Protein AF-A0A4Q4BW44-F1 (afdb_monomer_lite)

Structure (mmCIF, N/CA/C/O backbone):
data_AF-A0A4Q4BW44-F1
#
_entry.id   AF-A0A4Q4BW44-F1
#
loop_
_atom_site.group_PDB
_atom_site.id
_atom_site.type_symbol
_atom_site.label_atom_id
_atom_site.label_alt_id
_atom_site.label_comp_id
_atom_site.label_asym_id
_atom_site.label_entity_id
_atom_site.label_seq_id
_atom_site.pdbx_PDB_ins_code
_atom_site.Cartn_x
_atom_site.Cartn_y
_atom_site.Cartn_z
_atom_site.occupancy
_atom_site.B_iso_or_equiv
_atom_site.auth_seq_id
_atom_site.auth_comp_id
_atom_site.auth_asym_id
_atom_site.auth_atom_id
_atom_site.pdbx_PDB_model_num
ATOM 1 N N . MET A 1 1 ? 26.114 -5.543 -95.816 1.00 36.97 1 MET A N 1
ATOM 2 C CA . MET A 1 1 ? 25.046 -4.959 -94.975 1.00 36.97 1 MET A CA 1
ATOM 3 C C . MET A 1 1 ? 25.503 -5.046 -93.529 1.00 36.97 1 MET A C 1
ATOM 5 O O . MET A 1 1 ? 25.773 -6.148 -93.072 1.00 36.97 1 MET A O 1
ATOM 9 N N . ALA A 1 2 ? 25.691 -3.910 -92.857 1.00 46.28 2 ALA A N 1
ATOM 10 C CA . ALA A 1 2 ? 26.122 -3.846 -91.461 1.00 46.28 2 ALA A CA 1
ATOM 11 C C . ALA A 1 2 ? 24.962 -3.305 -90.617 1.00 46.28 2 ALA A C 1
ATOM 13 O O . ALA A 1 2 ? 24.399 -2.265 -90.949 1.00 46.28 2 ALA A O 1
ATOM 14 N N . PHE A 1 3 ? 24.585 -4.027 -89.562 1.00 47.50 3 PHE A N 1
ATOM 15 C CA . PHE A 1 3 ? 23.590 -3.562 -88.598 1.00 47.50 3 PHE A CA 1
ATOM 16 C C . PHE A 1 3 ? 24.217 -2.475 -87.714 1.00 47.50 3 PHE A C 1
ATOM 18 O O . PHE A 1 3 ? 25.326 -2.692 -87.209 1.00 47.50 3 PHE A O 1
ATOM 25 N N . PRO A 1 4 ? 23.554 -1.327 -87.495 1.00 49.22 4 PRO A N 1
ATOM 26 C CA . PRO A 1 4 ? 24.049 -0.348 -86.544 1.00 49.22 4 PRO A CA 1
ATOM 27 C C . PRO A 1 4 ? 23.982 -0.961 -85.142 1.00 49.22 4 PRO A C 1
ATOM 29 O O . PRO A 1 4 ? 22.953 -1.494 -84.722 1.00 49.22 4 PRO A O 1
ATOM 32 N N . ARG A 1 5 ? 25.108 -0.927 -84.426 1.00 56.66 5 ARG A N 1
ATOM 33 C CA . ARG A 1 5 ? 25.153 -1.285 -83.008 1.00 56.66 5 ARG A CA 1
ATOM 34 C C . ARG A 1 5 ? 24.332 -0.245 -82.245 1.00 56.66 5 ARG A C 1
ATOM 36 O O . ARG A 1 5 ? 24.579 0.945 -82.400 1.00 56.66 5 ARG A O 1
ATOM 43 N N . LEU A 1 6 ? 23.362 -0.693 -81.443 1.00 55.06 6 L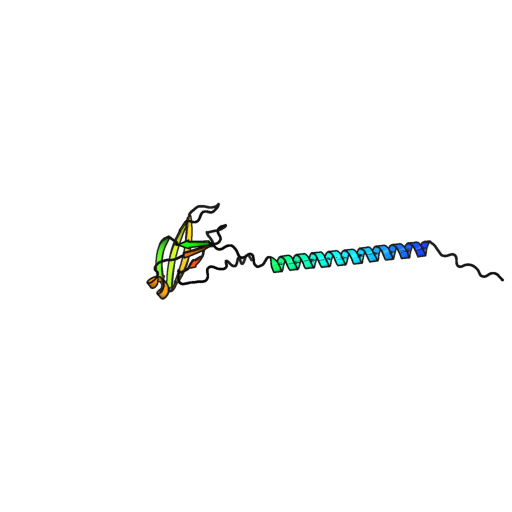EU A N 1
ATOM 44 C CA . LEU A 1 6 ? 22.758 0.154 -80.415 1.00 55.06 6 LEU A CA 1
ATOM 45 C C . LEU A 1 6 ? 23.879 0.561 -79.454 1.00 55.06 6 LEU A C 1
ATOM 47 O O . LEU A 1 6 ? 24.328 -0.261 -78.651 1.00 55.06 6 LEU A O 1
ATOM 51 N N . ASP A 1 7 ? 24.335 1.807 -79.551 1.00 51.91 7 ASP A N 1
ATOM 52 C CA . ASP A 1 7 ? 25.169 2.399 -78.517 1.00 51.91 7 ASP A CA 1
ATOM 53 C C . ASP A 1 7 ? 24.355 2.434 -77.225 1.00 51.91 7 ASP A C 1
ATOM 55 O O . ASP A 1 7 ? 23.276 3.022 -77.124 1.00 51.91 7 ASP A O 1
ATOM 59 N N . ARG A 1 8 ? 24.850 1.685 -76.244 1.00 55.59 8 ARG A N 1
ATOM 60 C CA . ARG A 1 8 ? 24.254 1.546 -74.925 1.00 55.59 8 ARG A CA 1
ATOM 61 C C . ARG A 1 8 ? 24.469 2.863 -74.193 1.00 55.59 8 ARG A C 1
ATOM 63 O O . ARG A 1 8 ? 25.551 3.098 -73.669 1.00 55.59 8 ARG A O 1
ATOM 70 N N . ASP A 1 9 ? 23.444 3.707 -74.204 1.00 55.09 9 ASP A N 1
ATOM 71 C CA . ASP A 1 9 ? 23.471 5.049 -73.629 1.00 55.09 9 ASP A CA 1
ATOM 72 C C . ASP A 1 9 ? 23.837 5.003 -72.121 1.00 55.09 9 ASP A C 1
ATOM 74 O O . ASP A 1 9 ? 23.036 4.538 -71.292 1.00 55.09 9 ASP A O 1
ATOM 78 N N . PRO A 1 10 ? 25.056 5.432 -71.733 1.00 56.19 10 PRO A N 1
ATOM 79 C CA . PRO A 1 10 ? 25.548 5.332 -70.359 1.00 56.19 10 PRO A CA 1
ATOM 80 C C . PRO A 1 10 ? 24.726 6.180 -69.371 1.00 56.19 10 PRO A C 1
ATOM 82 O O . PRO A 1 10 ? 24.697 5.872 -68.172 1.00 56.19 10 PRO A O 1
ATOM 85 N N . ASP A 1 11 ? 23.979 7.177 -69.860 1.00 60.06 11 ASP A N 1
ATOM 86 C CA . ASP A 1 11 ? 23.098 8.023 -69.046 1.00 60.06 11 ASP A CA 1
ATOM 87 C C . ASP A 1 11 ? 21.823 7.306 -68.572 1.00 60.06 11 ASP A C 1
ATOM 89 O O . ASP A 1 11 ? 21.206 7.692 -67.565 1.00 60.06 11 ASP A O 1
ATOM 93 N N . ILE A 1 12 ? 21.411 6.236 -69.257 1.00 58.28 12 ILE A N 1
ATOM 94 C CA . ILE A 1 12 ? 20.269 5.402 -68.855 1.00 58.28 12 ILE A CA 1
ATOM 95 C C . ILE A 1 12 ? 20.710 4.399 -67.780 1.00 58.28 12 ILE A C 1
ATOM 97 O O . ILE A 1 12 ? 20.044 4.238 -66.750 1.00 58.28 12 ILE A O 1
ATOM 101 N N . GLU A 1 13 ? 21.877 3.781 -67.963 1.00 58.38 13 GLU A N 1
ATOM 102 C CA . GLU A 1 13 ? 22.455 2.805 -67.032 1.00 58.38 13 GLU A CA 1
ATOM 103 C C . GLU A 1 13 ? 22.765 3.458 -65.661 1.00 58.38 13 GLU A C 1
ATOM 105 O O . GLU A 1 13 ? 22.468 2.888 -64.601 1.00 58.38 13 GLU A O 1
ATOM 110 N N . GLY A 1 14 ? 23.261 4.704 -65.663 1.00 62.72 14 GLY A N 1
ATOM 111 C CA . GLY A 1 14 ? 23.493 5.505 -64.456 1.00 62.72 14 GLY A CA 1
ATOM 112 C C . GLY A 1 14 ? 22.207 5.853 -63.692 1.00 62.72 14 GLY A C 1
ATOM 113 O O . GLY A 1 14 ? 22.142 5.694 -62.464 1.00 62.72 14 GLY A O 1
ATOM 114 N N . ARG A 1 15 ? 21.139 6.248 -64.402 1.00 61.72 15 ARG A N 1
ATOM 115 C CA . ARG A 1 15 ? 19.825 6.550 -63.799 1.00 61.72 15 ARG A CA 1
ATOM 116 C C . ARG A 1 15 ? 19.177 5.323 -63.155 1.00 61.72 15 ARG A C 1
ATOM 118 O O . ARG A 1 15 ? 18.622 5.435 -62.057 1.00 61.72 15 ARG A O 1
ATOM 125 N N . ILE A 1 16 ? 19.285 4.148 -63.776 1.00 64.94 16 ILE A N 1
ATOM 126 C CA . ILE A 1 16 ? 18.725 2.895 -63.242 1.00 64.94 16 ILE A CA 1
ATOM 127 C C . ILE A 1 16 ? 19.465 2.459 -61.968 1.00 64.94 16 ILE A C 1
ATOM 129 O O . ILE A 1 16 ? 18.822 2.092 -60.977 1.00 64.94 16 IL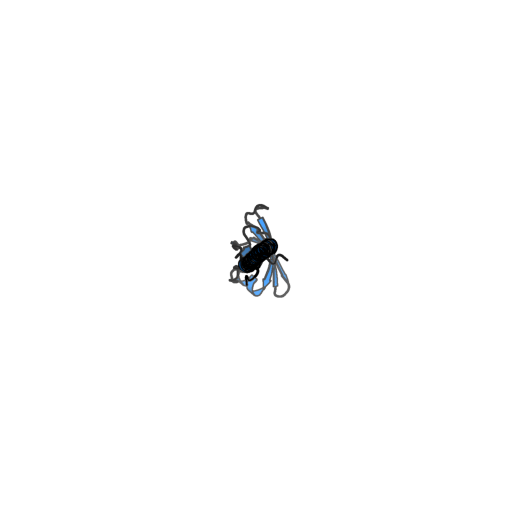E A O 1
ATOM 133 N N . ARG A 1 17 ? 20.803 2.553 -61.940 1.00 65.62 17 ARG A N 1
ATOM 134 C CA . ARG A 1 17 ? 21.598 2.239 -60.736 1.00 65.62 17 ARG A CA 1
ATOM 135 C C . ARG A 1 17 ? 21.275 3.174 -59.571 1.00 65.62 17 ARG A C 1
ATOM 137 O O . ARG A 1 17 ? 21.137 2.707 -58.439 1.00 65.62 17 ARG A O 1
ATOM 144 N N . ARG A 1 18 ? 21.095 4.474 -59.839 1.00 68.81 18 ARG A N 1
ATOM 145 C CA . ARG A 1 18 ? 20.740 5.467 -58.810 1.00 68.81 18 ARG A CA 1
ATOM 146 C C . ARG A 1 18 ? 19.359 5.191 -58.212 1.00 68.81 18 ARG A C 1
ATOM 148 O O . ARG A 1 18 ? 19.226 5.166 -56.991 1.00 68.81 18 ARG A O 1
ATOM 155 N N . ARG A 1 19 ? 18.360 4.877 -59.048 1.00 72.38 19 ARG A N 1
ATOM 156 C CA . ARG A 1 19 ? 17.011 4.496 -58.587 1.00 72.38 19 ARG A CA 1
ATOM 157 C C . ARG A 1 19 ? 17.011 3.212 -57.754 1.00 72.38 19 ARG A C 1
ATOM 159 O O . ARG A 1 19 ? 16.332 3.165 -56.732 1.00 72.38 19 ARG A O 1
ATOM 166 N N . ARG A 1 20 ? 17.801 2.195 -58.128 1.00 72.81 20 ARG A N 1
ATOM 167 C CA . ARG A 1 20 ? 17.943 0.967 -57.319 1.00 72.81 20 ARG A CA 1
ATOM 168 C C . ARG A 1 20 ? 18.580 1.238 -55.955 1.00 72.81 20 ARG A C 1
ATOM 170 O O . ARG A 1 20 ? 18.088 0.712 -54.963 1.00 72.81 20 ARG A O 1
ATOM 177 N N . ARG A 1 21 ? 19.620 2.081 -55.882 1.00 73.44 21 ARG A N 1
ATOM 178 C CA . ARG A 1 21 ? 20.227 2.475 -54.595 1.00 73.44 21 ARG A CA 1
ATOM 179 C C . ARG A 1 21 ? 19.230 3.198 -53.696 1.00 73.44 21 ARG A C 1
ATOM 181 O O . ARG A 1 21 ? 19.083 2.805 -52.548 1.00 73.44 21 ARG A O 1
ATOM 188 N N . ILE A 1 22 ? 18.512 4.191 -54.225 1.00 77.38 22 ILE A N 1
ATOM 189 C CA . ILE A 1 22 ? 17.507 4.943 -53.456 1.00 77.38 22 ILE A CA 1
ATOM 190 C C . ILE A 1 22 ? 16.416 4.003 -52.936 1.00 77.38 22 ILE A C 1
ATOM 192 O O . ILE A 1 22 ? 16.077 4.052 -51.759 1.00 77.38 22 ILE A O 1
ATOM 196 N N . ARG A 1 23 ? 15.916 3.088 -53.777 1.00 78.75 23 ARG A N 1
ATOM 197 C CA . ARG A 1 23 ? 14.901 2.112 -53.364 1.00 78.75 23 ARG A CA 1
ATOM 198 C C . ARG A 1 23 ? 15.395 1.201 -52.239 1.00 78.75 23 ARG A C 1
ATOM 200 O O . ARG A 1 23 ? 14.661 0.975 -51.287 1.00 78.75 23 ARG A O 1
ATOM 207 N N . ASN A 1 24 ? 16.627 0.705 -52.324 1.00 80.81 24 ASN A N 1
ATOM 208 C CA . ASN A 1 24 ? 17.186 -0.163 -51.287 1.00 80.81 24 ASN A CA 1
ATOM 209 C C . ASN A 1 24 ? 17.407 0.589 -49.964 1.00 80.81 24 ASN A C 1
ATOM 211 O O . ASN A 1 24 ? 17.147 0.028 -48.904 1.00 80.81 24 ASN A O 1
ATOM 215 N N . VAL A 1 25 ? 17.824 1.859 -50.025 1.00 81.75 25 VAL A N 1
ATOM 216 C CA . VAL A 1 25 ? 17.946 2.721 -48.837 1.00 81.75 25 VAL A CA 1
ATOM 217 C C . VAL A 1 25 ? 16.577 2.975 -48.203 1.00 81.75 25 VAL A C 1
ATOM 219 O O . VAL A 1 25 ? 16.447 2.856 -46.990 1.00 81.75 25 VAL A O 1
ATOM 222 N N . LEU A 1 26 ? 15.545 3.248 -49.008 1.00 83.50 26 LEU A N 1
ATOM 223 C CA . LEU A 1 26 ? 14.179 3.440 -48.511 1.00 83.50 26 LEU A CA 1
ATOM 224 C C . LEU A 1 26 ? 13.622 2.174 -47.849 1.00 83.50 26 LEU A C 1
ATOM 226 O O . LEU A 1 26 ? 13.070 2.257 -46.759 1.00 83.50 26 LEU A O 1
ATOM 230 N N . ILE A 1 27 ? 13.811 1.000 -48.460 1.00 85.38 27 ILE A N 1
ATOM 231 C CA . ILE A 1 27 ? 13.377 -0.279 -47.874 1.00 85.38 27 ILE A CA 1
ATOM 232 C C . ILE A 1 27 ? 14.094 -0.532 -46.540 1.00 85.38 27 ILE A C 1
ATOM 234 O O . ILE A 1 27 ? 13.450 -0.902 -45.560 1.00 85.38 27 ILE A O 1
ATOM 238 N N . GLY A 1 28 ? 15.408 -0.291 -46.481 1.00 85.12 28 GLY A N 1
ATOM 239 C CA . GLY A 1 28 ? 16.182 -0.426 -45.246 1.00 85.12 28 GLY A CA 1
ATOM 240 C C . GLY A 1 28 ? 15.714 0.527 -44.144 1.00 85.12 28 GLY A C 1
ATOM 241 O O . GLY A 1 28 ? 15.572 0.113 -42.997 1.00 85.12 28 GLY A O 1
ATOM 242 N N . ALA A 1 29 ? 15.410 1.780 -44.493 1.00 85.44 29 ALA A N 1
ATOM 243 C CA . ALA A 1 29 ? 14.899 2.768 -43.548 1.00 85.44 29 ALA A CA 1
ATOM 244 C C . ALA A 1 29 ? 13.517 2.382 -42.998 1.00 85.44 29 ALA A C 1
ATOM 246 O O . ALA A 1 29 ? 13.298 2.463 -41.792 1.00 85.44 29 ALA A O 1
ATOM 247 N N . VAL A 1 30 ? 12.605 1.905 -43.853 1.00 88.50 30 VAL A N 1
ATOM 248 C CA . VAL A 1 30 ? 11.275 1.441 -43.422 1.00 88.50 30 VAL A CA 1
ATOM 249 C C . VAL A 1 30 ? 11.397 0.248 -42.474 1.00 88.50 30 VAL A C 1
ATOM 251 O O . VAL A 1 30 ? 10.776 0.255 -41.414 1.00 88.50 30 VAL A O 1
ATOM 254 N N . LEU A 1 31 ? 12.248 -0.732 -42.799 1.00 87.88 31 LEU A N 1
ATOM 255 C CA . LEU A 1 31 ? 12.503 -1.874 -41.916 1.00 87.88 31 LEU A CA 1
ATOM 256 C C . LEU A 1 31 ? 13.051 -1.425 -40.555 1.00 8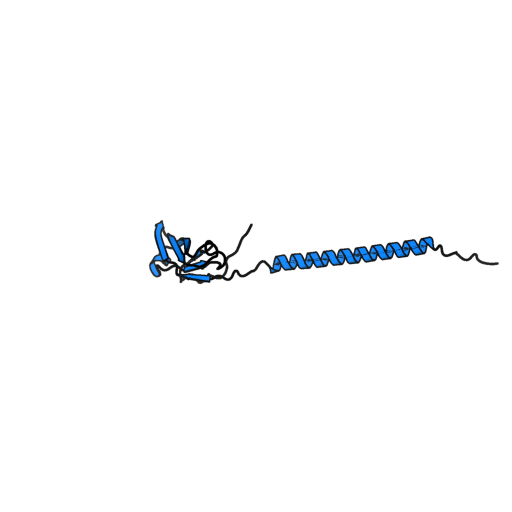7.88 31 LEU A C 1
ATOM 258 O O . LEU A 1 31 ? 12.545 -1.859 -39.521 1.00 87.88 31 LEU A O 1
ATOM 262 N N . ALA A 1 32 ? 14.017 -0.505 -40.535 1.00 86.25 32 ALA A N 1
ATOM 263 C CA . ALA A 1 32 ? 14.564 0.030 -39.291 1.00 86.25 32 ALA A CA 1
ATOM 264 C C . ALA A 1 32 ? 13.488 0.719 -38.433 1.00 86.25 32 ALA A C 1
ATOM 266 O O . ALA A 1 32 ? 13.397 0.442 -37.238 1.00 86.25 32 ALA A O 1
ATOM 267 N N . VAL A 1 33 ? 12.628 1.548 -39.035 1.00 88.75 33 VAL A N 1
ATOM 268 C CA . VAL A 1 33 ? 11.524 2.212 -38.321 1.00 88.75 33 VAL A CA 1
ATOM 269 C C . VAL A 1 33 ? 10.537 1.190 -37.758 1.00 88.75 33 VAL A C 1
ATOM 271 O O . VAL A 1 33 ? 10.150 1.309 -36.600 1.00 88.75 33 VAL A O 1
ATOM 274 N N . THR A 1 34 ? 10.173 0.153 -38.521 1.00 84.75 34 THR A N 1
ATOM 275 C CA . THR A 1 34 ? 9.257 -0.891 -38.026 1.00 84.75 34 THR A CA 1
ATOM 276 C C . THR A 1 34 ? 9.835 -1.685 -36.857 1.00 84.75 34 THR A C 1
ATOM 278 O O . THR A 1 34 ? 9.114 -1.978 -35.907 1.00 84.75 34 THR A O 1
ATOM 281 N N . VAL A 1 35 ? 11.138 -1.983 -36.878 1.00 88.06 35 VAL A N 1
ATOM 282 C CA . VAL A 1 35 ? 11.810 -2.679 -35.773 1.00 88.06 35 VAL A CA 1
ATOM 283 C C . VAL A 1 35 ? 11.881 -1.785 -34.537 1.00 88.06 35 VAL A C 1
ATOM 285 O O . VAL A 1 35 ? 11.570 -2.244 -33.443 1.00 88.06 35 VAL A O 1
ATOM 288 N N . ILE A 1 36 ? 12.234 -0.505 -34.694 1.00 85.62 36 ILE A N 1
ATOM 289 C CA . ILE A 1 36 ? 12.287 0.447 -33.574 1.00 85.62 36 ILE A CA 1
ATOM 290 C C . ILE A 1 36 ? 10.900 0.627 -32.958 1.00 85.62 36 ILE A C 1
ATOM 292 O O . ILE A 1 36 ? 10.770 0.529 -31.740 1.00 85.62 36 ILE A O 1
ATOM 296 N N . ALA A 1 37 ? 9.870 0.829 -33.785 1.00 82.69 37 ALA A N 1
ATOM 297 C CA . ALA A 1 37 ? 8.493 0.941 -33.322 1.00 82.69 37 ALA A CA 1
ATOM 298 C C . ALA A 1 37 ? 8.066 -0.330 -32.578 1.00 82.69 37 ALA A C 1
ATOM 300 O O . ALA A 1 37 ? 7.604 -0.238 -31.448 1.00 82.69 37 ALA A O 1
ATOM 301 N N . GLY A 1 38 ? 8.320 -1.516 -33.142 1.00 82.06 38 GLY A N 1
ATOM 302 C CA . GLY A 1 38 ? 8.006 -2.791 -32.494 1.00 82.06 38 GLY A CA 1
ATOM 303 C C . GLY A 1 38 ? 8.712 -2.978 -31.148 1.00 82.06 38 GLY A C 1
ATOM 304 O O . GLY A 1 38 ? 8.082 -3.388 -30.177 1.00 82.06 38 GLY A O 1
ATOM 305 N N . VAL A 1 39 ? 9.996 -2.619 -31.050 1.00 84.19 39 VAL A N 1
ATOM 306 C CA . VAL A 1 39 ? 10.756 -2.674 -29.789 1.00 84.19 39 VAL A CA 1
ATOM 307 C C . VAL A 1 39 ? 10.225 -1.663 -28.773 1.00 84.19 39 VAL A C 1
ATOM 309 O O . VAL A 1 39 ? 10.142 -1.988 -27.591 1.00 84.19 39 VAL A O 1
ATOM 312 N N . GLN A 1 40 ? 9.844 -0.458 -29.202 1.00 79.56 40 GLN A N 1
ATOM 313 C CA . GLN A 1 40 ? 9.244 0.547 -28.321 1.00 79.56 40 GLN A CA 1
ATOM 314 C C . GLN A 1 40 ? 7.875 0.100 -27.807 1.00 79.56 40 GLN A C 1
ATOM 316 O O . GLN A 1 40 ? 7.630 0.176 -26.607 1.00 79.56 40 GLN A O 1
ATOM 321 N N . THR A 1 41 ? 7.009 -0.430 -28.675 1.00 77.94 41 THR A N 1
ATOM 322 C CA . THR A 1 41 ? 5.705 -0.965 -28.265 1.00 77.94 41 THR A CA 1
ATOM 323 C C . THR A 1 41 ? 5.879 -2.144 -27.315 1.00 77.94 41 THR A C 1
ATOM 325 O O . THR A 1 41 ? 5.216 -2.201 -26.286 1.00 77.94 41 THR A O 1
ATOM 328 N N . TRP A 1 42 ? 6.816 -3.053 -27.603 1.00 73.69 42 TRP A N 1
ATOM 329 C CA . TRP A 1 42 ? 7.100 -4.184 -26.725 1.00 73.69 42 TRP A CA 1
ATOM 330 C C . TRP A 1 42 ? 7.642 -3.735 -25.370 1.00 73.69 42 TRP A C 1
ATOM 332 O O . TRP A 1 42 ? 7.184 -4.235 -24.348 1.00 73.69 42 TRP A O 1
ATOM 342 N N . ARG A 1 43 ? 8.548 -2.752 -25.330 1.00 70.19 43 ARG A N 1
ATOM 343 C CA . ARG A 1 43 ? 9.008 -2.149 -24.071 1.00 70.19 43 ARG A CA 1
ATOM 344 C C . ARG A 1 43 ? 7.864 -1.510 -23.296 1.00 70.19 43 ARG A C 1
ATOM 346 O O . ARG A 1 43 ? 7.766 -1.778 -22.112 1.00 70.19 43 ARG A O 1
ATOM 353 N N . ASN A 1 44 ? 6.983 -0.744 -23.932 1.00 64.56 44 ASN A N 1
ATOM 354 C CA . ASN A 1 44 ? 5.852 -0.122 -23.238 1.00 64.56 44 ASN A CA 1
ATOM 355 C C . ASN A 1 44 ? 4.878 -1.166 -22.663 1.00 64.56 44 ASN A C 1
ATOM 357 O O . ASN A 1 44 ? 4.469 -1.036 -21.519 1.00 64.56 44 ASN A O 1
ATOM 361 N N . VAL A 1 45 ? 4.577 -2.235 -23.410 1.00 62.06 45 VAL A N 1
ATOM 362 C CA . VAL A 1 45 ? 3.683 -3.318 -22.949 1.00 62.06 45 VAL A CA 1
ATOM 363 C C . VAL A 1 45 ? 4.331 -4.178 -21.856 1.00 62.06 45 VAL A C 1
ATOM 365 O O . VAL A 1 45 ? 3.656 -4.658 -20.952 1.00 62.06 45 VAL A O 1
ATOM 368 N N . THR A 1 46 ? 5.647 -4.399 -21.918 1.00 57.34 46 THR A N 1
ATOM 369 C CA . THR A 1 46 ? 6.369 -5.218 -20.925 1.00 57.34 46 THR A CA 1
ATOM 370 C C . THR A 1 46 ? 6.788 -4.440 -19.677 1.00 57.34 46 THR A C 1
ATOM 372 O O . THR A 1 46 ? 6.903 -5.042 -18.612 1.00 57.34 46 THR A O 1
ATOM 375 N N . HIS A 1 47 ? 6.972 -3.119 -19.761 1.00 51.25 47 HIS A N 1
ATOM 376 C CA . HIS A 1 47 ? 7.252 -2.268 -18.599 1.00 51.25 47 HIS A CA 1
ATOM 377 C C . HIS A 1 47 ? 6.028 -2.029 -17.703 1.00 51.25 47 HIS A C 1
ATOM 379 O O . HIS A 1 47 ? 6.189 -1.536 -16.588 1.00 51.25 47 HIS A O 1
ATOM 385 N N . GLU A 1 48 ? 4.826 -2.424 -18.127 1.00 47.19 48 GLU A N 1
ATOM 386 C CA . GLU A 1 48 ? 3.580 -2.180 -17.391 1.00 47.19 48 GLU A CA 1
ATOM 387 C C . GLU A 1 48 ? 3.333 -3.131 -16.203 1.00 47.19 48 GLU A C 1
ATOM 389 O O . GLU A 1 48 ? 2.259 -3.144 -15.611 1.00 47.19 48 GLU A O 1
ATOM 394 N N . LYS A 1 49 ? 4.325 -3.923 -15.789 1.00 45.81 49 LYS A N 1
ATOM 395 C CA . LYS A 1 49 ? 4.268 -4.671 -14.522 1.00 45.81 49 LYS A CA 1
ATOM 396 C C . LYS A 1 49 ? 5.597 -4.609 -13.789 1.00 45.81 49 LYS A C 1
ATOM 398 O O . LYS A 1 49 ? 6.187 -5.633 -13.455 1.00 45.81 49 LYS A O 1
ATOM 403 N N . SER A 1 50 ? 6.073 -3.396 -13.512 1.00 44.47 50 SER A N 1
ATOM 404 C CA . SER A 1 50 ? 6.954 -3.226 -12.361 1.00 44.47 50 SER A CA 1
ATOM 405 C C . SER A 1 50 ? 6.125 -3.581 -11.131 1.00 44.47 50 SER A C 1
ATOM 407 O O . SER A 1 50 ? 5.349 -2.760 -10.653 1.00 44.47 50 SER A O 1
ATOM 409 N N . THR A 1 51 ? 6.241 -4.821 -10.653 1.00 48.50 51 THR A N 1
ATOM 410 C CA . THR A 1 51 ? 5.818 -5.203 -9.306 1.00 48.50 51 THR A CA 1
ATOM 411 C C . THR A 1 51 ? 6.562 -4.279 -8.354 1.00 48.50 51 THR A C 1
ATOM 413 O O . THR A 1 51 ? 7.722 -4.531 -8.025 1.00 48.50 51 THR A O 1
ATOM 416 N N . ALA A 1 52 ? 5.952 -3.145 -8.003 1.00 56.78 52 ALA A N 1
ATOM 417 C CA . ALA A 1 52 ? 6.494 -2.251 -7.000 1.00 56.78 52 ALA A CA 1
ATOM 418 C C . ALA A 1 52 ? 6.704 -3.116 -5.760 1.00 56.78 52 ALA A C 1
ATOM 420 O O . ALA A 1 52 ? 5.749 -3.712 -5.266 1.00 56.78 52 ALA A O 1
ATOM 421 N N . HIS A 1 53 ? 7.956 -3.283 -5.331 1.00 61.44 53 HIS A N 1
ATOM 422 C CA . HIS A 1 53 ? 8.256 -4.044 -4.129 1.00 61.44 53 HIS A CA 1
ATOM 423 C C . HIS A 1 53 ? 7.444 -3.433 -2.991 1.00 61.44 53 HIS A C 1
ATOM 425 O O . HIS A 1 53 ? 7.695 -2.295 -2.612 1.00 61.44 53 HIS A O 1
ATOM 431 N N . VAL A 1 54 ? 6.439 -4.156 -2.505 1.00 76.44 54 VAL A N 1
ATOM 432 C CA . VAL A 1 54 ? 5.590 -3.702 -1.409 1.00 76.44 54 VAL A CA 1
ATOM 433 C C . VAL A 1 54 ? 6.236 -4.149 -0.109 1.00 76.44 54 VAL A C 1
ATOM 435 O O . VAL A 1 54 ? 6.541 -5.329 0.062 1.00 76.44 54 VAL A O 1
ATOM 438 N N . ALA A 1 55 ? 6.472 -3.207 0.800 1.00 82.00 55 ALA A N 1
ATOM 439 C CA . ALA A 1 55 ? 6.815 -3.521 2.177 1.00 82.00 55 ALA A CA 1
ATOM 440 C C . ALA A 1 55 ? 5.544 -3.536 3.028 1.00 82.00 55 ALA A C 1
ATOM 442 O O . ALA A 1 55 ? 4.610 -2.769 2.790 1.00 82.00 55 ALA A O 1
ATOM 443 N N . THR A 1 56 ? 5.535 -4.395 4.044 1.00 85.88 56 THR A N 1
ATOM 444 C CA . THR A 1 56 ? 4.446 -4.489 5.018 1.00 85.88 56 THR A CA 1
ATOM 445 C C . THR A 1 56 ? 4.996 -4.224 6.408 1.00 85.88 56 THR A C 1
ATOM 447 O O . THR A 1 56 ? 6.007 -4.809 6.803 1.00 85.88 56 THR A O 1
ATOM 450 N N . LYS A 1 57 ? 4.338 -3.346 7.169 1.00 88.56 57 LYS A N 1
ATOM 451 C CA . LYS A 1 57 ? 4.725 -3.044 8.551 1.00 88.56 57 LYS A CA 1
ATOM 452 C C . LYS A 1 57 ? 3.506 -2.745 9.415 1.00 88.56 57 LYS A C 1
ATOM 454 O O . LYS A 1 57 ? 2.570 -2.092 8.967 1.00 88.56 57 LYS A O 1
ATOM 459 N N . THR A 1 58 ? 3.528 -3.184 10.671 1.00 90.25 58 THR A N 1
ATOM 460 C CA . THR A 1 58 ? 2.513 -2.798 11.661 1.00 90.25 58 THR A CA 1
ATOM 461 C C . THR A 1 58 ? 2.555 -1.294 11.913 1.00 90.25 58 THR A C 1
ATOM 463 O O . THR A 1 58 ? 3.634 -0.732 12.109 1.00 90.25 58 THR A O 1
ATOM 466 N N . VAL A 1 59 ? 1.386 -0.658 11.934 1.00 92.69 59 VAL A N 1
ATOM 467 C CA . VAL A 1 59 ? 1.250 0.777 12.216 1.00 92.69 59 VAL A CA 1
ATOM 468 C C . VAL A 1 59 ? 0.836 1.039 13.658 1.00 92.69 59 VAL A C 1
ATOM 470 O O . VAL A 1 59 ? 0.232 0.190 14.316 1.00 92.69 59 VAL A O 1
ATOM 473 N N . THR A 1 60 ? 1.115 2.249 14.135 1.00 94.19 60 THR A N 1
ATOM 474 C CA . THR A 1 60 ? 0.618 2.736 15.426 1.00 94.19 60 THR A CA 1
ATOM 475 C C . THR A 1 60 ? -0.655 3.537 15.204 1.00 94.19 60 THR A C 1
ATOM 477 O O . THR A 1 60 ? -0.624 4.580 14.561 1.00 94.19 60 THR A O 1
ATOM 480 N N . VAL A 1 61 ? -1.788 3.080 15.729 1.00 93.25 61 VAL A N 1
ATOM 481 C CA . VAL A 1 61 ? -3.065 3.790 15.567 1.00 93.25 61 VAL A CA 1
ATOM 482 C C . VAL A 1 61 ? -3.049 5.091 16.371 1.00 93.25 61 VAL A C 1
ATOM 484 O O . VAL A 1 61 ? -2.785 5.075 17.571 1.00 93.25 61 VAL A O 1
ATOM 487 N N . ILE A 1 62 ? -3.345 6.207 15.704 1.00 95.25 62 ILE A N 1
ATOM 488 C CA . ILE A 1 62 ? -3.446 7.542 16.306 1.00 95.25 62 ILE A CA 1
ATOM 489 C C . ILE A 1 62 ? -4.891 7.790 16.743 1.00 95.25 62 ILE A C 1
ATOM 491 O O . ILE A 1 62 ? -5.143 8.188 17.879 1.00 95.25 62 ILE A O 1
ATOM 495 N N . SER A 1 63 ? -5.850 7.536 15.850 1.00 94.69 63 SER A N 1
ATOM 496 C CA . SER A 1 63 ? -7.277 7.670 16.133 1.00 94.69 63 SER A CA 1
ATOM 497 C C . SER A 1 63 ? -8.093 6.641 15.359 1.00 94.69 63 SER A C 1
ATOM 499 O O . SER A 1 63 ? -7.716 6.222 14.268 1.00 94.69 63 SER A O 1
ATOM 501 N N . ALA A 1 64 ? -9.218 6.226 15.938 1.00 93.31 64 ALA A N 1
ATOM 502 C CA . ALA A 1 64 ? -10.184 5.344 15.298 1.00 93.31 64 ALA A CA 1
ATOM 503 C C . ALA A 1 64 ? -11.599 5.807 15.660 1.00 93.31 64 ALA A C 1
ATOM 505 O O . ALA A 1 64 ? -11.952 5.874 16.838 1.00 93.31 64 ALA A O 1
ATOM 506 N N . GLU A 1 65 ? -12.405 6.131 14.655 1.00 95.62 65 GLU A N 1
ATOM 507 C CA . GLU A 1 65 ? -13.773 6.620 14.810 1.00 95.62 65 GLU A CA 1
ATOM 508 C C . GLU A 1 65 ? -14.731 5.688 14.066 1.00 95.62 65 GLU A C 1
ATOM 510 O O . GLU A 1 65 ? -14.604 5.476 12.860 1.00 95.62 65 GLU A O 1
ATOM 515 N N . ARG A 1 66 ? -15.710 5.121 14.777 1.00 92.50 66 ARG A N 1
ATOM 516 C CA . ARG A 1 66 ? -16.743 4.292 14.147 1.00 92.50 66 ARG A CA 1
ATOM 517 C C . ARG A 1 66 ? -17.790 5.180 13.476 1.00 92.50 66 ARG A C 1
ATOM 519 O O . ARG A 1 66 ? -18.369 6.041 14.133 1.00 92.50 66 ARG A O 1
ATOM 526 N N . LYS A 1 67 ? -18.091 4.901 12.207 1.00 93.50 67 LYS A N 1
ATOM 527 C CA . LYS A 1 67 ? -19.183 5.513 11.440 1.00 93.50 67 LYS A CA 1
ATOM 528 C C . LYS A 1 67 ? -19.993 4.408 10.769 1.00 93.50 67 LYS A C 1
ATOM 530 O O . LYS A 1 67 ? -19.574 3.839 9.770 1.00 93.50 67 LYS A O 1
ATOM 535 N N . GLY A 1 68 ? -21.150 4.087 11.349 1.00 92.44 68 GLY A N 1
ATOM 536 C CA . GLY A 1 68 ? -21.975 2.969 10.887 1.00 92.44 68 GLY A CA 1
ATOM 537 C C . GLY A 1 68 ? -21.250 1.629 11.039 1.00 92.44 68 GLY A C 1
ATOM 538 O O . GLY A 1 68 ? -20.765 1.310 12.129 1.00 92.44 68 GLY A O 1
ATOM 539 N N . ASP A 1 69 ? -21.172 0.881 9.940 1.00 93.25 69 ASP A N 1
ATOM 540 C CA . ASP A 1 69 ? -20.526 -0.434 9.872 1.00 93.25 69 ASP A CA 1
ATOM 541 C C . ASP A 1 69 ? -19.015 -0.364 9.615 1.00 93.25 69 ASP A C 1
ATOM 543 O O . ASP A 1 69 ? -18.346 -1.398 9.612 1.00 93.25 69 ASP A O 1
ATOM 547 N N . ASP A 1 70 ? -18.464 0.843 9.492 1.00 93.56 70 ASP A N 1
ATOM 548 C CA . ASP A 1 70 ? -17.054 1.087 9.220 1.00 93.56 70 ASP A CA 1
ATOM 549 C C . ASP A 1 70 ? -16.359 1.831 10.368 1.00 93.56 70 ASP A C 1
ATOM 551 O O . ASP A 1 70 ? -16.971 2.492 11.215 1.00 93.56 70 ASP A O 1
ATOM 555 N N . VAL A 1 71 ? -15.035 1.717 10.408 1.00 93.31 71 VAL A N 1
ATOM 556 C CA . VAL A 1 71 ? -14.148 2.437 11.319 1.00 93.31 71 VAL A CA 1
ATOM 557 C C . VAL A 1 71 ? -13.142 3.210 10.482 1.00 93.31 71 VAL A C 1
ATOM 559 O O . VAL A 1 71 ? -12.334 2.626 9.762 1.00 93.31 71 VAL A O 1
ATOM 562 N N . HIS A 1 72 ? -13.187 4.532 10.596 1.00 94.88 72 HIS A N 1
ATOM 563 C CA . HIS A 1 72 ? -12.186 5.423 10.027 1.00 94.88 72 HIS A CA 1
ATOM 564 C C . HIS A 1 72 ? -10.991 5.459 10.964 1.00 94.88 72 HIS A C 1
ATOM 566 O O . HIS A 1 72 ? -11.143 5.764 12.148 1.00 94.88 72 HIS A O 1
ATOM 572 N N . VAL A 1 73 ? -9.810 5.145 10.451 1.00 94.19 73 VAL A N 1
ATOM 573 C CA . VAL A 1 73 ? -8.591 5.041 11.244 1.00 94.19 73 VAL A CA 1
ATOM 574 C C . VAL A 1 73 ? -7.536 5.975 10.676 1.00 94.19 73 VAL A C 1
ATOM 576 O O . VAL A 1 73 ? -7.296 5.985 9.471 1.00 94.19 73 VAL A O 1
ATOM 579 N N . ARG A 1 74 ? -6.884 6.731 11.561 1.00 94.75 74 ARG A N 1
ATOM 580 C CA . ARG A 1 74 ? -5.634 7.441 11.276 1.00 94.75 74 ARG A CA 1
ATOM 581 C C . ARG A 1 74 ? -4.520 6.717 12.012 1.00 94.75 74 ARG A C 1
ATOM 583 O O . ARG A 1 74 ? -4.644 6.438 13.210 1.00 94.75 74 ARG A O 1
ATOM 590 N N . ALA A 1 75 ? -3.449 6.375 11.315 1.00 94.44 75 ALA A N 1
ATOM 591 C CA . ALA A 1 75 ? -2.353 5.606 11.876 1.00 94.44 75 ALA A CA 1
ATOM 592 C C . ALA A 1 75 ? -0.997 6.131 11.413 1.00 94.44 75 ALA A C 1
ATOM 594 O O . ALA A 1 75 ? -0.846 6.686 10.331 1.00 94.44 75 ALA A O 1
ATOM 595 N N . ARG A 1 76 ? 0.006 5.925 12.257 1.00 94.75 76 ARG A N 1
ATOM 596 C CA . ARG A 1 76 ? 1.393 6.290 12.028 1.00 94.75 76 ARG A CA 1
ATOM 597 C C . ARG A 1 76 ? 2.172 5.096 11.501 1.00 94.75 76 ARG A C 1
ATOM 599 O O . ARG A 1 76 ? 2.247 4.057 12.162 1.00 94.75 76 ARG A O 1
ATOM 606 N N . LEU A 1 77 ? 2.789 5.274 10.344 1.00 93.56 77 LEU A N 1
ATOM 607 C CA . LEU A 1 77 ? 3.772 4.376 9.770 1.00 93.56 77 LEU A CA 1
ATOM 608 C C . LEU A 1 77 ? 5.172 4.948 9.997 1.00 93.56 77 LEU A C 1
ATOM 610 O O . LEU A 1 77 ? 5.555 5.945 9.393 1.00 93.56 77 LEU A O 1
ATOM 614 N N . ASP A 1 78 ? 5.971 4.275 10.819 1.00 92.19 78 ASP A N 1
ATOM 615 C CA . ASP A 1 78 ? 7.385 4.618 10.969 1.00 92.19 78 ASP A CA 1
ATOM 616 C C . ASP A 1 78 ? 8.207 3.873 9.913 1.00 92.19 78 ASP A C 1
ATOM 618 O O . ASP A 1 78 ? 8.686 2.759 10.144 1.00 92.19 78 ASP A O 1
ATOM 622 N N . ALA A 1 79 ? 8.332 4.463 8.728 1.00 87.50 79 ALA A N 1
ATOM 623 C CA . ALA A 1 79 ? 9.113 3.934 7.616 1.00 87.50 79 ALA A CA 1
ATOM 624 C C . ALA A 1 79 ? 10.128 4.987 7.144 1.00 87.50 79 ALA A C 1
ATOM 626 O O . ALA A 1 79 ? 9.750 6.136 6.943 1.00 87.50 79 ALA A O 1
ATOM 627 N N . PRO A 1 80 ? 11.415 4.635 6.980 1.00 84.19 80 PRO A N 1
ATOM 628 C CA . PRO A 1 80 ? 12.406 5.581 6.490 1.00 84.19 80 PRO A CA 1
ATOM 629 C C . PRO A 1 80 ? 12.213 5.853 4.994 1.00 84.19 80 PRO A C 1
ATOM 631 O O . PRO A 1 80 ? 12.146 4.922 4.193 1.00 84.19 80 PRO A O 1
ATOM 634 N N . SER A 1 81 ? 12.201 7.131 4.626 1.00 79.88 81 SER A N 1
ATOM 635 C CA . SER A 1 81 ? 12.216 7.635 3.253 1.00 79.88 81 SER A CA 1
ATOM 636 C C . SER A 1 81 ? 13.096 8.892 3.154 1.00 79.88 81 SER A C 1
ATOM 638 O O . SER A 1 81 ? 13.481 9.463 4.177 1.00 79.88 81 SER A O 1
ATOM 640 N N . PRO A 1 82 ? 13.423 9.372 1.940 1.00 77.00 82 PRO A N 1
ATOM 641 C CA . PRO A 1 82 ? 14.136 1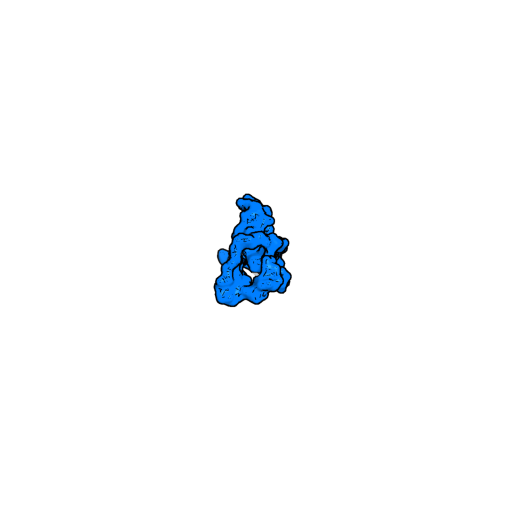0.639 1.776 1.00 77.00 82 PRO A CA 1
ATOM 642 C C . PRO A 1 82 ? 13.392 11.854 2.359 1.00 77.00 82 PRO A C 1
ATOM 644 O O . PRO A 1 82 ? 14.034 12.846 2.697 1.00 77.00 82 PRO A O 1
ATOM 647 N N . ALA A 1 83 ? 12.060 11.786 2.472 1.00 73.62 83 ALA A N 1
ATOM 648 C CA . ALA A 1 83 ? 11.216 12.870 2.973 1.00 73.62 83 ALA A CA 1
ATOM 649 C C . ALA A 1 83 ? 11.064 12.870 4.507 1.00 73.62 83 ALA A C 1
ATOM 651 O O . ALA A 1 83 ? 10.766 13.910 5.093 1.00 73.62 83 ALA A O 1
ATOM 652 N N . GLY A 1 84 ? 11.287 11.732 5.174 1.00 83.81 84 GLY A N 1
ATOM 653 C CA . GLY A 1 84 ? 11.113 11.606 6.619 1.00 83.81 84 GLY A CA 1
ATOM 654 C C . GLY A 1 84 ? 11.194 10.166 7.122 1.00 83.81 84 GLY A C 1
ATOM 655 O O . GLY A 1 84 ? 11.466 9.232 6.375 1.00 83.81 84 GLY A O 1
ATOM 656 N N . THR A 1 85 ? 10.985 9.980 8.425 1.00 85.56 85 THR A N 1
ATOM 657 C CA . THR A 1 85 ? 11.007 8.655 9.077 1.00 85.56 85 THR A CA 1
ATOM 658 C C . THR A 1 85 ? 9.642 8.203 9.583 1.00 85.56 85 THR A C 1
ATOM 660 O O . THR A 1 85 ? 9.527 7.110 10.140 1.00 85.56 85 THR A O 1
ATOM 663 N N . SER A 1 86 ? 8.622 9.046 9.435 1.00 90.06 86 SER A N 1
ATOM 664 C CA . SER A 1 86 ? 7.293 8.811 9.972 1.00 90.06 86 SER A CA 1
ATOM 665 C C . SER A 1 86 ? 6.240 9.463 9.089 1.00 90.06 86 SER A C 1
ATOM 667 O O . SER A 1 86 ? 6.379 10.628 8.721 1.00 90.06 86 SER A O 1
ATOM 669 N N . HIS A 1 87 ? 5.204 8.695 8.782 1.00 90.94 87 HIS A N 1
ATOM 670 C CA . HIS A 1 87 ? 4.197 8.989 7.773 1.00 90.94 87 HIS A CA 1
ATOM 671 C C . HIS A 1 87 ? 2.811 8.731 8.370 1.00 90.94 87 HIS A C 1
ATOM 673 O O . HIS A 1 87 ? 2.617 7.744 9.083 1.00 90.94 87 HIS A O 1
ATOM 679 N N . GLU A 1 88 ? 1.854 9.627 8.139 1.00 93.75 88 GLU A N 1
ATOM 680 C CA . GLU A 1 88 ? 0.474 9.446 8.601 1.00 93.75 88 GLU A CA 1
ATOM 681 C C . GLU A 1 88 ? -0.367 8.878 7.459 1.00 93.75 88 GLU A C 1
ATOM 683 O O . GLU A 1 88 ? -0.384 9.425 6.361 1.00 93.75 88 GLU A O 1
ATOM 688 N N . LEU A 1 89 ? -1.055 7.773 7.732 1.00 93.06 89 LEU A N 1
ATOM 689 C CA . LEU A 1 89 ? -1.942 7.099 6.796 1.00 93.06 89 LEU A CA 1
ATOM 690 C C . LEU A 1 89 ? -3.366 7.131 7.331 1.00 93.06 89 LEU A C 1
ATOM 692 O O . LEU A 1 89 ? -3.606 6.952 8.530 1.00 93.06 89 LEU A O 1
ATOM 696 N N . GLU A 1 90 ? -4.315 7.299 6.423 1.00 93.69 90 GLU A N 1
ATOM 697 C CA . GLU A 1 90 ? -5.740 7.258 6.721 1.00 93.69 90 GLU A CA 1
ATOM 698 C C . GLU A 1 90 ? -6.390 6.115 5.948 1.00 93.69 90 GLU A C 1
ATOM 700 O O . GLU A 1 90 ? -6.024 5.819 4.812 1.00 93.69 90 GLU A O 1
ATOM 705 N N . GLY A 1 91 ? -7.353 5.447 6.573 1.00 90.56 91 GLY A N 1
ATOM 706 C CA . GLY A 1 91 ? -8.034 4.320 5.957 1.00 90.56 91 GLY A CA 1
ATOM 707 C C . GLY A 1 91 ? -9.373 4.022 6.604 1.00 90.56 91 GLY A C 1
ATOM 708 O O . GLY A 1 91 ? -9.684 4.494 7.699 1.00 90.56 91 GLY A O 1
ATOM 709 N N . VAL A 1 92 ? -10.170 3.221 5.907 1.00 91.88 92 VAL A N 1
ATOM 710 C CA . VAL A 1 92 ? -11.477 2.760 6.372 1.00 91.88 92 VAL A CA 1
ATOM 711 C C . VAL A 1 92 ? -11.436 1.246 6.468 1.00 91.88 92 VAL A C 1
ATOM 713 O O . VAL A 1 92 ? -11.009 0.568 5.537 1.00 91.88 92 VAL A O 1
ATOM 716 N N . VAL A 1 93 ? -11.850 0.722 7.615 1.00 89.75 93 VAL A N 1
ATOM 717 C CA . VAL A 1 93 ? -11.829 -0.710 7.907 1.00 89.75 93 VAL A CA 1
ATOM 718 C C . VAL A 1 93 ? -13.210 -1.133 8.398 1.00 89.75 93 VAL A C 1
ATOM 720 O O . VAL A 1 93 ? -13.754 -0.454 9.270 1.00 89.75 93 VAL A O 1
ATOM 723 N N . PRO A 1 94 ? -13.765 -2.267 7.935 1.00 90.81 94 PRO A N 1
ATOM 724 C CA . PRO A 1 94 ? -15.041 -2.757 8.442 1.00 90.81 94 PRO A CA 1
ATOM 725 C C . PRO A 1 94 ? -14.999 -2.960 9.960 1.00 90.81 94 PRO A C 1
ATOM 727 O O . PRO A 1 94 ? -14.066 -3.569 10.497 1.00 90.81 94 PRO A O 1
ATOM 730 N N . ALA A 1 95 ? -16.029 -2.498 10.670 1.00 90.44 95 ALA A N 1
ATOM 731 C CA . ALA A 1 95 ? -16.110 -2.569 12.127 1.00 90.44 95 ALA A CA 1
ATOM 732 C C . ALA A 1 95 ? -16.084 -4.011 12.651 1.00 90.44 95 ALA A C 1
ATOM 734 O O . ALA A 1 95 ? -15.552 -4.262 13.737 1.00 90.44 95 ALA A O 1
ATOM 735 N N . SER A 1 96 ? -16.622 -4.957 11.877 1.00 89.62 96 SER A N 1
ATOM 736 C CA . SER A 1 96 ? -16.546 -6.396 12.150 1.00 89.62 96 SER A CA 1
ATOM 737 C C . SER A 1 96 ? -15.095 -6.876 12.245 1.00 89.62 96 SER A C 1
ATOM 739 O O . SER A 1 96 ? -14.731 -7.539 13.214 1.00 89.62 96 SER A O 1
ATOM 741 N N . THR A 1 97 ? -14.251 -6.470 11.298 1.00 86.25 97 THR A N 1
ATOM 742 C CA . THR A 1 97 ? -12.835 -6.853 11.230 1.00 86.25 97 THR A CA 1
ATOM 743 C C . THR A 1 97 ? -12.004 -6.114 12.276 1.00 86.25 97 THR A C 1
ATOM 745 O O . THR A 1 97 ? -11.189 -6.724 12.969 1.00 86.25 97 THR A O 1
ATOM 748 N N . TRP A 1 98 ? -12.262 -4.815 12.462 1.00 87.62 98 TRP A N 1
ATOM 749 C CA . TRP A 1 98 ? -11.588 -3.993 13.470 1.00 87.62 98 TRP A CA 1
ATOM 750 C C . TRP A 1 98 ? -11.726 -4.564 14.888 1.00 87.62 98 TRP A C 1
ATOM 752 O O . TRP A 1 98 ? -10.752 -4.609 15.638 1.00 87.62 98 TRP A O 1
ATOM 762 N N . ASN A 1 99 ? -12.921 -5.037 15.259 1.00 87.44 99 ASN A N 1
ATOM 763 C CA . ASN A 1 99 ? -13.168 -5.573 16.599 1.00 87.44 99 ASN A CA 1
ATOM 764 C C . ASN A 1 99 ? -12.396 -6.872 16.887 1.00 87.44 99 ASN A C 1
ATOM 766 O O . ASN A 1 99 ? -12.154 -7.165 18.058 1.00 87.44 99 ASN A O 1
ATOM 770 N N . LEU A 1 100 ? -12.024 -7.634 15.852 1.00 85.50 100 LEU A N 1
ATOM 771 C CA . LEU A 1 100 ? -11.324 -8.913 15.989 1.00 85.50 100 LEU A CA 1
ATOM 772 C C . LEU A 1 100 ? -9.828 -8.724 16.232 1.00 85.50 100 LEU A C 1
ATOM 774 O O . LEU A 1 100 ? -9.270 -9.358 17.123 1.00 85.50 100 LEU A O 1
ATOM 778 N N . THR A 1 101 ? -9.177 -7.866 15.443 1.00 82.56 101 THR A N 1
ATOM 779 C CA . THR A 1 101 ? -7.715 -7.728 15.490 1.00 82.56 101 THR A CA 1
ATOM 780 C C . THR A 1 101 ? -7.271 -6.523 16.304 1.00 82.56 101 THR A C 1
ATOM 782 O O . THR A 1 101 ? -6.277 -6.621 17.017 1.00 82.56 101 THR A O 1
ATOM 785 N N . LYS A 1 102 ? -7.964 -5.378 16.180 1.00 84.31 102 LYS A N 1
ATOM 786 C CA . LYS A 1 102 ? -7.518 -4.045 16.644 1.00 84.31 102 LYS A CA 1
ATOM 787 C C . LYS A 1 102 ? -6.082 -3.682 16.234 1.00 84.31 102 LYS A C 1
ATOM 789 O O . LYS A 1 102 ? -5.463 -2.795 16.815 1.00 84.31 102 LYS A O 1
ATOM 794 N N . VAL A 1 103 ? -5.553 -4.382 15.238 1.00 86.50 103 VAL A N 1
ATOM 795 C CA . VAL A 1 103 ? -4.202 -4.243 14.704 1.00 86.50 103 VAL A CA 1
ATOM 796 C C . VAL A 1 103 ? -4.349 -3.981 13.219 1.00 86.50 103 VAL A C 1
ATOM 798 O O . VAL A 1 103 ? -5.146 -4.646 12.553 1.00 86.50 103 VAL A O 1
ATOM 801 N N . LEU A 1 104 ? -3.569 -3.026 12.721 1.00 90.19 104 LEU A N 1
ATOM 802 C CA . LEU A 1 104 ? -3.478 -2.694 11.307 1.00 90.19 104 LEU A CA 1
ATOM 803 C C . LEU A 1 104 ? -2.039 -2.790 10.834 1.00 90.19 104 LEU A C 1
ATOM 805 O O . LEU A 1 104 ? -1.091 -2.506 11.574 1.00 90.19 104 LEU A O 1
ATOM 809 N N . TRP A 1 105 ? -1.902 -3.168 9.576 1.00 89.94 105 TRP A N 1
ATOM 810 C CA . TRP A 1 105 ? -0.665 -3.116 8.823 1.00 89.94 105 TRP A CA 1
ATOM 811 C C . TRP A 1 105 ? -0.787 -2.031 7.764 1.00 89.94 105 TRP A C 1
ATOM 813 O O . TRP A 1 105 ? -1.865 -1.798 7.226 1.00 89.94 105 TRP A O 1
ATOM 823 N N . ALA A 1 106 ? 0.319 -1.365 7.475 1.00 89.50 106 ALA A N 1
ATOM 824 C CA . ALA A 1 106 ? 0.462 -0.598 6.258 1.00 89.50 106 ALA A CA 1
ATOM 825 C C . ALA A 1 106 ? 1.167 -1.464 5.231 1.00 89.50 106 ALA A C 1
ATOM 827 O O . ALA A 1 106 ? 2.206 -2.068 5.521 1.00 89.50 106 ALA A O 1
ATOM 828 N N . CYS A 1 107 ? 0.620 -1.467 4.031 1.00 88.75 107 CYS A N 1
ATOM 829 C CA . CYS A 1 107 ? 1.319 -1.917 2.846 1.00 88.75 107 CYS A CA 1
ATOM 830 C C . CYS A 1 107 ? 1.736 -0.654 2.108 1.00 88.75 107 CYS A C 1
ATOM 832 O O . CYS A 1 107 ? 0.942 0.273 2.024 1.00 88.75 107 CYS A O 1
ATOM 834 N N . TYR A 1 108 ? 2.999 -0.538 1.704 1.00 85.75 108 TYR A N 1
ATOM 835 C CA . TYR A 1 108 ? 3.517 0.711 1.139 1.00 85.75 108 TYR A CA 1
ATOM 836 C C . TYR A 1 108 ? 4.704 0.469 0.195 1.00 85.75 108 TYR A C 1
ATOM 838 O O . TYR A 1 108 ? 5.442 -0.510 0.368 1.00 85.75 108 TYR A O 1
ATOM 846 N N . PRO A 1 109 ? 4.929 1.351 -0.795 1.00 85.81 109 PRO A N 1
ATOM 847 C CA . PRO A 1 109 ? 6.158 1.343 -1.571 1.00 85.81 109 PRO A CA 1
ATOM 848 C C . PRO A 1 109 ? 7.315 1.922 -0.729 1.00 85.81 109 PRO A C 1
ATOM 850 O O . PRO A 1 109 ? 7.210 3.047 -0.246 1.00 85.81 109 PRO A O 1
ATOM 853 N N . PRO A 1 110 ? 8.455 1.221 -0.563 1.00 82.94 110 PRO A N 1
ATOM 854 C CA . PRO A 1 110 ? 9.585 1.695 0.244 1.00 82.94 110 PRO A CA 1
ATOM 855 C C . PRO A 1 110 ? 10.163 3.041 -0.198 1.00 82.94 110 PRO A C 1
ATOM 857 O O . PRO A 1 110 ? 10.727 3.762 0.618 1.00 82.94 110 PRO A O 1
ATOM 860 N N . SER A 1 111 ? 10.045 3.373 -1.486 1.00 82.88 111 SER A N 1
ATOM 861 C CA . SER A 1 111 ? 10.484 4.658 -2.032 1.00 82.88 111 SER A CA 1
ATOM 862 C C . SER A 1 111 ? 9.552 5.818 -1.682 1.00 82.88 111 SER A C 1
ATOM 864 O O . SER A 1 111 ? 9.982 6.963 -1.773 1.00 82.88 111 SER A O 1
ATOM 866 N N . ASP A 1 112 ? 8.296 5.533 -1.329 1.00 83.56 112 ASP A N 1
ATOM 867 C CA . ASP A 1 112 ? 7.248 6.529 -1.093 1.00 83.56 112 ASP A CA 1
ATOM 868 C C . ASP A 1 112 ? 6.213 6.021 -0.062 1.00 83.56 112 ASP A C 1
ATOM 870 O O . ASP A 1 112 ? 5.120 5.575 -0.426 1.00 83.56 112 ASP A O 1
ATOM 874 N N . PRO A 1 113 ? 6.552 6.021 1.242 1.00 85.31 113 PRO A N 1
ATOM 875 C CA . PRO A 1 113 ? 5.678 5.463 2.271 1.00 85.31 113 PRO A CA 1
ATOM 876 C C . PRO A 1 113 ? 4.367 6.229 2.490 1.00 85.31 113 PRO A C 1
ATOM 878 O O . PRO A 1 113 ? 3.440 5.656 3.061 1.00 85.31 113 PRO A O 1
ATOM 881 N N . ASP A 1 114 ? 4.264 7.481 2.028 1.00 85.75 114 ASP A N 1
ATOM 882 C CA . ASP A 1 114 ? 3.043 8.298 2.126 1.00 85.75 114 ASP A CA 1
ATOM 883 C C . ASP A 1 114 ? 1.898 7.737 1.275 1.00 85.75 114 ASP A C 1
ATOM 885 O O . ASP A 1 114 ? 0.725 7.974 1.552 1.00 85.75 114 ASP A O 1
ATOM 889 N N . ARG A 1 115 ? 2.225 6.933 0.260 1.00 84.88 115 ARG A N 1
ATOM 890 C CA . ARG A 1 115 ? 1.246 6.230 -0.578 1.00 84.88 115 ARG A CA 1
ATOM 891 C C . ARG A 1 115 ? 0.787 4.894 0.003 1.00 84.88 115 ARG A C 1
ATOM 893 O O . ARG A 1 115 ? 0.210 4.085 -0.721 1.00 84.88 115 ARG A O 1
ATOM 900 N N . GLY A 1 116 ? 1.091 4.625 1.270 1.00 86.44 116 GLY A N 1
ATOM 901 C CA . GLY A 1 116 ? 0.697 3.391 1.929 1.00 86.44 116 GLY A CA 1
ATOM 902 C C . GLY A 1 116 ? -0.818 3.252 2.101 1.00 86.44 116 GLY A C 1
ATOM 903 O O . GLY A 1 116 ? -1.543 4.229 2.254 1.00 86.44 116 GLY A O 1
ATOM 904 N N . GLU A 1 117 ? -1.293 2.012 2.137 1.00 88.56 117 GLU A N 1
ATOM 905 C CA . GLU A 1 117 ? -2.681 1.671 2.448 1.00 88.56 117 GLU A CA 1
ATOM 906 C C . GLU A 1 117 ? -2.760 0.916 3.772 1.00 88.56 117 GLU A C 1
ATOM 908 O O . GLU A 1 117 ? -1.956 0.017 4.041 1.00 88.56 117 GLU A O 1
ATOM 913 N N . LEU A 1 118 ? -3.760 1.257 4.588 1.00 89.25 118 LEU A N 1
ATOM 914 C CA . LEU A 1 118 ? -4.060 0.538 5.821 1.00 89.25 118 LEU A CA 1
ATOM 915 C C . LEU A 1 118 ? -4.876 -0.719 5.527 1.00 89.25 118 LEU A C 1
ATOM 917 O O . LEU A 1 118 ? -5.926 -0.671 4.891 1.00 89.25 118 LEU A O 1
ATOM 921 N N . ARG A 1 119 ? -4.402 -1.845 6.047 1.00 88.00 119 ARG A N 1
ATOM 922 C CA . ARG A 1 119 ? -4.996 -3.169 5.887 1.00 88.00 119 ARG A CA 1
ATOM 923 C C . ARG A 1 119 ? -5.066 -3.872 7.231 1.00 88.00 119 ARG A C 1
ATOM 925 O O . ARG A 1 119 ? -4.328 -3.563 8.169 1.00 88.00 119 ARG A O 1
ATOM 932 N N . THR A 1 120 ? -5.964 -4.839 7.336 1.00 85.50 120 THR A N 1
ATOM 933 C CA . THR A 1 120 ? -6.007 -5.714 8.513 1.00 85.50 120 THR A CA 1
ATOM 934 C C . THR A 1 120 ? -5.087 -6.915 8.294 1.00 85.50 120 THR A C 1
ATOM 936 O O . THR A 1 120 ? -4.924 -7.332 7.154 1.00 85.50 120 THR A O 1
ATOM 939 N N . PRO A 1 121 ? -4.531 -7.533 9.350 1.00 79.00 121 PRO A N 1
ATOM 940 C CA . PRO A 1 121 ? -3.727 -8.754 9.224 1.00 79.00 121 PRO A CA 1
ATOM 941 C C . PRO A 1 121 ? -4.469 -9.950 8.606 1.00 79.00 121 PRO A C 1
ATOM 943 O O . PRO A 1 121 ? -3.849 -10.955 8.277 1.00 79.00 121 PRO A O 1
ATOM 946 N N . LEU A 1 122 ? -5.801 -9.871 8.516 1.00 74.81 122 LEU A N 1
ATOM 947 C CA . LEU A 1 122 ? -6.658 -10.888 7.909 1.00 74.81 122 LEU A CA 1
ATOM 948 C C . LEU A 1 122 ? -6.822 -10.688 6.396 1.00 74.81 122 LEU A C 1
ATOM 950 O O . LEU A 1 122 ? -7.366 -11.569 5.737 1.00 74.81 122 LEU A O 1
ATOM 954 N N . ASP A 1 123 ? -6.378 -9.547 5.861 1.00 72.25 123 ASP A N 1
ATOM 955 C CA . ASP A 1 123 ? -6.375 -9.255 4.432 1.00 72.25 123 ASP A CA 1
ATOM 956 C C . ASP A 1 123 ? -5.060 -9.778 3.817 1.00 72.25 123 ASP A C 1
ATOM 958 O O . ASP A 1 123 ? -3.987 -9.262 4.148 1.00 72.25 123 ASP A O 1
ATOM 962 N N . PRO A 1 124 ? -5.100 -10.831 2.978 1.00 65.69 124 PRO A N 1
ATOM 963 C CA . PRO A 1 124 ? -3.897 -11.412 2.388 1.00 65.69 124 PRO A CA 1
ATOM 964 C C . PRO A 1 124 ? -3.303 -10.551 1.260 1.00 65.69 124 PRO A C 1
ATOM 966 O O . PRO A 1 124 ? -2.178 -10.816 0.824 1.00 65.69 124 PRO A O 1
ATOM 969 N N . ASP A 1 125 ? -4.019 -9.530 0.781 1.00 67.06 125 ASP A N 1
ATOM 970 C CA . ASP A 1 125 ? -3.643 -8.786 -0.416 1.00 67.06 125 ASP A CA 1
ATOM 971 C C . ASP A 1 125 ? -2.781 -7.559 -0.096 1.00 67.06 125 ASP A C 1
ATOM 973 O O . ASP A 1 125 ? -3.214 -6.41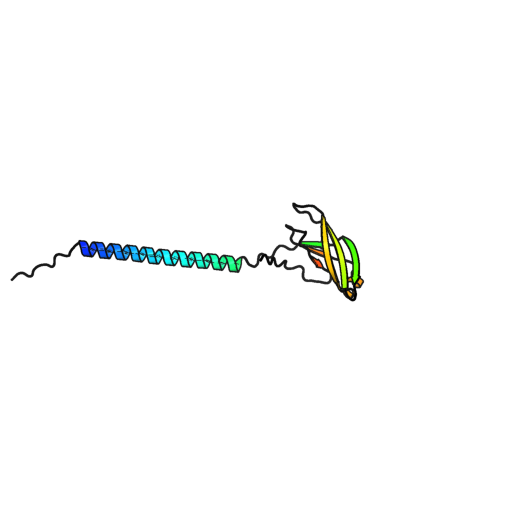0 -0.128 1.00 67.06 125 ASP A O 1
ATOM 977 N N . CYS A 1 126 ? -1.491 -7.816 0.130 1.00 66.06 126 CYS A N 1
ATOM 978 C CA . CYS A 1 126 ? -0.431 -6.802 0.108 1.00 66.06 126 CYS A CA 1
ATOM 979 C C . CYS A 1 126 ? 0.563 -7.067 -1.017 1.00 66.06 126 CYS A C 1
ATOM 981 O O . CYS A 1 126 ? 1.768 -7.185 -0.803 1.00 66.06 126 CYS A O 1
ATOM 983 N N . THR A 1 127 ? 0.038 -7.235 -2.228 1.00 54.59 12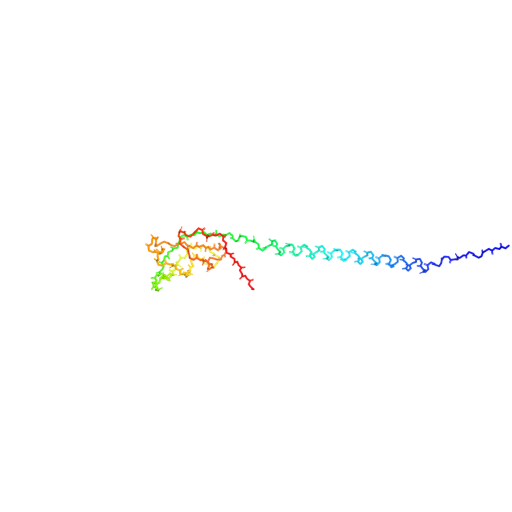7 THR A N 1
ATOM 984 C CA . THR A 1 127 ? 0.821 -7.758 -3.348 1.00 54.59 127 THR A CA 1
ATOM 985 C C . THR A 1 127 ? 1.077 -6.748 -4.457 1.00 54.59 127 THR A C 1
ATOM 987 O O . THR A 1 127 ? 2.074 -6.913 -5.153 1.00 54.59 127 THR A O 1
ATOM 990 N N . ASN A 1 128 ? 0.272 -5.688 -4.622 1.00 52.81 128 ASN A N 1
ATOM 991 C CA . ASN A 1 128 ? 0.476 -4.725 -5.711 1.00 52.81 128 ASN A CA 1
ATOM 992 C C . ASN A 1 128 ? 0.013 -3.301 -5.360 1.00 52.81 128 ASN A C 1
ATOM 994 O O . ASN A 1 128 ? -1.163 -3.089 -5.081 1.00 52.81 128 ASN A O 1
ATOM 998 N N . PHE A 1 129 ? 0.910 -2.317 -5.488 1.00 51.31 129 PHE A N 1
ATOM 999 C CA . PHE A 1 129 ? 0.513 -0.924 -5.711 1.00 51.31 129 PHE A CA 1
ATOM 1000 C C . PHE A 1 129 ? 0.360 -0.708 -7.211 1.00 51.31 129 PHE A C 1
ATOM 1002 O O . PHE A 1 129 ? 1.354 -0.678 -7.937 1.00 51.31 129 PHE A O 1
ATOM 1009 N N . VAL A 1 130 ? -0.875 -0.556 -7.687 1.00 47.72 130 VAL A N 1
ATOM 1010 C CA . VAL A 1 130 ? -1.099 -0.075 -9.051 1.00 47.72 130 VAL A CA 1
ATOM 1011 C C . VAL A 1 130 ? -0.805 1.419 -9.040 1.00 47.72 130 VAL A C 1
ATOM 1013 O O . VAL A 1 130 ? -1.602 2.230 -8.572 1.00 47.72 130 VAL A O 1
ATOM 1016 N N . THR A 1 131 ? 0.372 1.805 -9.524 1.00 43.06 131 THR A N 1
ATOM 1017 C CA . THR A 1 131 ? 0.626 3.196 -9.886 1.00 43.06 131 THR A CA 1
ATOM 1018 C C . THR A 1 131 ? -0.168 3.503 -11.153 1.00 43.06 131 THR A C 1
ATOM 1020 O O . THR A 1 131 ? 0.388 3.457 -12.245 1.00 43.06 131 THR A O 1
ATOM 1023 N N . ASN A 1 132 ? -1.462 3.803 -11.023 1.00 36.91 132 ASN A N 1
ATOM 1024 C CA . ASN A 1 132 ? -2.157 4.580 -12.048 1.00 36.91 132 ASN A CA 1
ATOM 1025 C C . ASN A 1 132 ? -1.604 6.004 -11.952 1.00 36.91 132 ASN A C 1
ATOM 1027 O O . ASN A 1 132 ? -2.092 6.833 -11.189 1.00 36.91 132 ASN A O 1
ATOM 1031 N N . LEU A 1 133 ? -0.472 6.224 -12.614 1.00 37.44 133 LEU A N 1
ATOM 1032 C CA . LEU A 1 133 ? -0.033 7.551 -13.011 1.00 37.44 133 LEU A CA 1
ATOM 1033 C C . LEU A 1 133 ? -0.734 7.816 -14.344 1.00 37.44 133 LEU A C 1
ATOM 1035 O O . LEU A 1 133 ? -0.276 7.320 -15.373 1.00 37.44 133 LEU A O 1
ATOM 1039 N N . ASP A 1 134 ? -1.875 8.503 -14.274 1.00 35.00 134 ASP A N 1
ATOM 1040 C CA . ASP A 1 134 ? -2.448 9.222 -15.420 1.00 35.00 134 ASP A CA 1
ATOM 1041 C C . ASP A 1 134 ? -1.507 10.358 -15.863 1.00 35.00 134 ASP A C 1
ATOM 1043 O O . ASP A 1 134 ? -0.879 10.994 -14.977 1.00 35.00 134 ASP A O 1
#

Sequence (134 aa):
MAFPRLDRDPDIEGRIRRRRRIRNVLIGAVLAVTVIAGVQTWRNVTHEKSTAHVATKTVTVISAERKGDDVHVRARLDAPSPAGTSHELEGVVPASTWNLTKVLWACYPPSDPDRGELRTPLDPDCTNFVTNLD

Foldseek 3Di:
DDDDDPPPPVVVVVVVVVVVVVVVVVVVVVVVVVVVVVVVVVCVVVVQDPQQPKDKDWWAWPDWDDDPQKIKTWTKDQADEPVDRIEIDIAIDGPVLCVPQVIWMWIARNHCRNPTYIDGPVDPPSGGDNPPPD

pLDDT: mean 77.01, std 16.36, range [35.0, 95.62]

Secondary structure (DSSP, 8-state):
--PPP----HHHHHHHHHHHHHHHHHHHHHHHHHHHHHHHHHHHHHGGG-----EEEEPEEEEEEEETTEEEEEEEE---BTTBS-EEEEEEEEHHHHHHH---EEEE-TT-GGG-EEE-TT----S-------

Radius of gyration: 33.32 Å; chains: 1; bounding box: 48×24×112 Å